Protein AF-A0A4R6BUI9-F1 (afdb_monomer_lite)

Foldseek 3Di:
DDDLVLLLVLCVPPNQVVLLVCCVVPVVLDDPVRLVVQCVVVVPPDPDSSSSSSSVLSCCCVVVTPCNVVSVVVSVVSVVVVVVVVD

Secondary structure (DSSP, 8-state):
---HHHHHHHHHHH-HHHHHHHHHHHGGGS-HHHHHHHHHHTT-----HHHHHHHHHHHHHHTT-TTHHHHHHHHHHHHHHHHHHH-

Sequence (87 aa):
MFNREERLQLIETYGREDALARYKAEAALITSEELQRYQAEMNTADKTRLTDAICFVDYCYTNHQENFDDIVDWLHTLRAIQRQIEG

Radius of gyration: 12.39 Å; chains: 1; bounding box: 33×25×32 Å

Structure (mmCIF, N/CA/C/O backbone):
data_AF-A0A4R6BUI9-F1
#
_entry.id   AF-A0A4R6BUI9-F1
#
loop_
_atom_site.group_PDB
_atom_site.id
_atom_site.type_symbol
_atom_site.label_atom_id
_atom_site.label_alt_id
_atom_site.label_comp_id
_atom_site.label_asym_id
_atom_site.label_entity_id
_atom_site.label_seq_id
_atom_site.pdbx_PDB_ins_code
_atom_site.Cartn_x
_atom_site.Cartn_y
_atom_site.Cartn_z
_atom_site.occupancy
_atom_site.B_iso_or_equiv
_atom_site.auth_seq_id
_atom_site.auth_comp_id
_atom_site.auth_asym_id
_atom_site.auth_atom_id
_atom_site.pdbx_PDB_model_num
ATOM 1 N N . MET A 1 1 ? 6.556 -14.081 -4.067 1.00 80.75 1 MET A N 1
ATOM 2 C CA . MET A 1 1 ? 5.769 -13.335 -3.067 1.00 80.75 1 MET A CA 1
ATOM 3 C C . MET A 1 1 ? 6.693 -12.305 -2.441 1.00 80.75 1 MET A C 1
ATOM 5 O O . MET A 1 1 ? 7.797 -12.689 -2.080 1.00 80.75 1 MET A O 1
ATOM 9 N N . PHE A 1 2 ? 6.299 -11.031 -2.397 1.00 91.69 2 PHE A N 1
ATOM 10 C CA . PHE A 1 2 ? 7.130 -9.952 -1.850 1.00 91.69 2 PHE A CA 1
ATOM 11 C C . PHE A 1 2 ? 7.104 -9.988 -0.323 1.00 91.69 2 PHE A C 1
ATOM 13 O O . PHE A 1 2 ? 6.019 -10.042 0.271 1.00 91.69 2 PHE A O 1
ATOM 20 N N . ASN A 1 3 ? 8.270 -9.940 0.318 1.00 95.38 3 ASN A N 1
ATOM 21 C CA . ASN A 1 3 ? 8.349 -9.7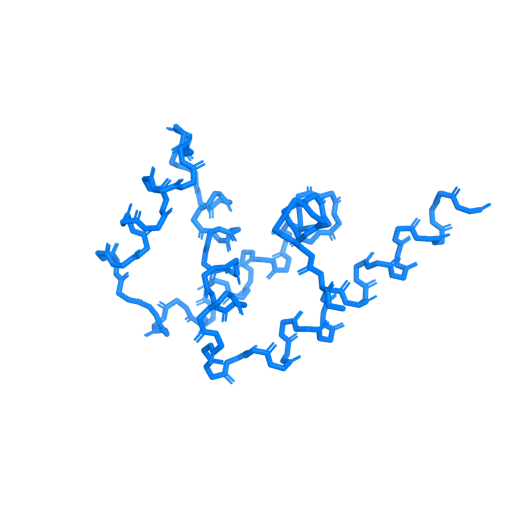29 1.762 1.00 95.38 3 ASN A CA 1
ATOM 22 C C . ASN A 1 3 ? 8.049 -8.255 2.111 1.00 95.38 3 ASN A C 1
ATOM 24 O O . ASN A 1 3 ? 7.966 -7.408 1.224 1.00 95.38 3 ASN A O 1
ATOM 28 N N . ARG A 1 4 ? 7.839 -7.938 3.396 1.00 93.62 4 ARG A N 1
ATOM 29 C CA . ARG A 1 4 ? 7.444 -6.578 3.807 1.00 93.62 4 ARG A CA 1
ATOM 30 C C . ARG A 1 4 ? 8.480 -5.526 3.420 1.00 93.62 4 ARG A C 1
ATOM 32 O O . ARG A 1 4 ? 8.106 -4.510 2.852 1.00 93.62 4 ARG A O 1
ATOM 39 N N . GLU A 1 5 ? 9.755 -5.778 3.689 1.00 94.31 5 GLU A N 1
ATOM 40 C CA . GLU A 1 5 ? 10.840 -4.849 3.358 1.00 94.31 5 GLU A CA 1
ATOM 41 C C . GLU A 1 5 ? 10.872 -4.543 1.855 1.00 94.31 5 GLU A C 1
ATOM 43 O O . GLU A 1 5 ? 10.889 -3.380 1.461 1.00 94.31 5 GLU A O 1
ATOM 48 N N . GLU A 1 6 ? 10.756 -5.574 1.015 1.00 95.75 6 GLU A N 1
ATOM 49 C CA . GLU A 1 6 ? 10.696 -5.419 -0.440 1.00 95.75 6 GLU A CA 1
ATOM 50 C C . GLU A 1 6 ? 9.501 -4.577 -0.887 1.00 95.75 6 GLU A C 1
ATOM 52 O O . GLU A 1 6 ? 9.643 -3.740 -1.777 1.00 95.75 6 GLU A O 1
ATOM 57 N N . ARG A 1 7 ? 8.321 -4.786 -0.290 1.00 96.44 7 ARG A N 1
ATOM 58 C CA . ARG A 1 7 ? 7.133 -3.989 -0.621 1.00 96.44 7 ARG A CA 1
ATOM 59 C C . ARG A 1 7 ? 7.347 -2.531 -0.267 1.00 96.44 7 ARG A C 1
ATOM 61 O O . ARG A 1 7 ? 7.158 -1.678 -1.127 1.00 96.44 7 ARG A O 1
ATOM 68 N N . LEU A 1 8 ? 7.764 -2.252 0.966 1.00 95.38 8 LEU A N 1
ATOM 69 C CA . LEU A 1 8 ? 7.965 -0.884 1.435 1.00 95.38 8 LEU A CA 1
ATOM 70 C C . LEU A 1 8 ? 9.008 -0.166 0.579 1.00 95.38 8 LEU A C 1
ATOM 72 O O . LEU A 1 8 ? 8.729 0.918 0.080 1.00 95.38 8 LEU A O 1
ATOM 76 N N . GLN A 1 9 ? 10.144 -0.809 0.300 1.00 96.00 9 GLN A N 1
ATOM 77 C CA . GLN A 1 9 ? 11.182 -0.237 -0.554 1.00 96.00 9 GLN A CA 1
ATOM 78 C C . GLN A 1 9 ? 10.668 0.065 -1.970 1.00 96.00 9 GLN A C 1
ATOM 80 O O . GLN A 1 9 ? 10.929 1.148 -2.501 1.00 96.00 9 GLN A O 1
ATOM 85 N N . LEU A 1 10 ? 9.937 -0.866 -2.595 1.00 97.56 10 LEU A N 1
ATOM 86 C CA . LEU A 1 10 ? 9.377 -0.658 -3.933 1.00 97.56 10 LEU A CA 1
ATOM 87 C C . LEU A 1 10 ? 8.383 0.504 -3.954 1.00 97.56 10 LEU A C 1
ATOM 89 O O . LEU A 1 10 ? 8.470 1.366 -4.829 1.00 97.56 10 LEU A O 1
ATOM 93 N N . ILE A 1 11 ? 7.471 0.556 -2.982 1.00 97.06 11 ILE A N 1
ATOM 94 C CA . ILE A 1 11 ? 6.465 1.617 -2.886 1.00 97.06 11 ILE A CA 1
ATOM 95 C C . ILE A 1 11 ? 7.145 2.967 -2.635 1.00 97.06 11 ILE A C 1
ATOM 97 O O . ILE A 1 11 ? 6.851 3.950 -3.315 1.00 97.06 11 ILE A O 1
ATOM 101 N N . GLU A 1 12 ? 8.088 3.022 -1.697 1.00 95.19 12 GLU A N 1
ATOM 102 C CA . GLU A 1 12 ? 8.802 4.248 -1.353 1.00 95.19 12 GLU A CA 1
ATOM 103 C C . GLU A 1 12 ? 9.681 4.762 -2.488 1.00 95.19 12 GLU A C 1
ATOM 105 O O . GLU A 1 12 ? 9.865 5.972 -2.596 1.00 95.19 12 GLU A O 1
ATOM 110 N N . THR A 1 13 ? 10.228 3.887 -3.327 1.00 96.06 13 THR A N 1
ATOM 111 C CA . THR A 1 13 ? 11.162 4.300 -4.383 1.00 96.06 13 THR A CA 1
ATOM 112 C C . THR A 1 13 ? 10.442 4.593 -5.697 1.00 96.06 13 THR A C 1
ATOM 114 O O . THR A 1 13 ? 10.772 5.567 -6.369 1.00 96.06 13 THR A O 1
ATOM 117 N N . TYR A 1 14 ? 9.431 3.793 -6.047 1.00 97.12 14 TYR A N 1
ATOM 118 C CA . TYR A 1 14 ? 8.811 3.817 -7.376 1.00 97.12 14 TYR A CA 1
ATOM 119 C C . TYR A 1 14 ? 7.292 4.026 -7.361 1.00 97.12 14 TYR A C 1
ATOM 121 O O . TYR A 1 14 ? 6.722 4.318 -8.405 1.00 97.12 14 TYR A O 1
ATOM 129 N N . GLY A 1 15 ? 6.627 3.877 -6.212 1.00 96.94 15 GLY A N 1
ATOM 130 C CA . GLY A 1 15 ? 5.164 3.793 -6.124 1.00 96.94 15 GLY A CA 1
ATOM 131 C C . GLY A 1 15 ? 4.483 4.879 -5.288 1.00 96.94 15 GLY A C 1
ATOM 132 O O . GLY A 1 15 ? 3.319 4.715 -4.938 1.00 96.94 15 GLY 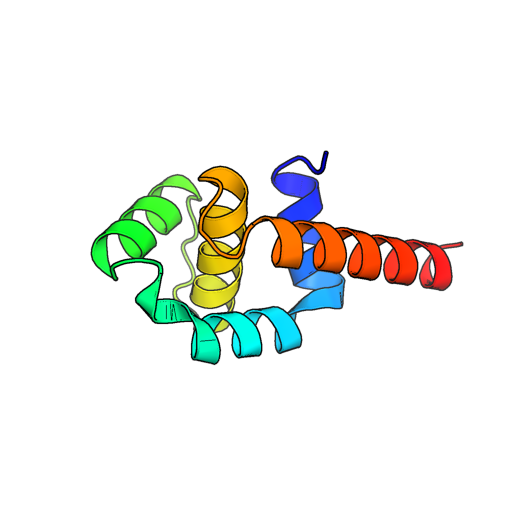A O 1
ATOM 133 N N . ARG A 1 16 ? 5.169 5.973 -4.923 1.00 96.75 16 ARG A N 1
ATOM 134 C CA . ARG A 1 16 ? 4.633 6.979 -3.978 1.00 96.75 16 ARG A CA 1
ATOM 135 C C . ARG A 1 16 ? 3.320 7.614 -4.437 1.00 96.75 16 ARG A C 1
ATOM 137 O O . ARG A 1 16 ? 2.388 7.735 -3.643 1.00 96.75 16 ARG A O 1
ATOM 144 N N . GLU A 1 17 ? 3.255 8.047 -5.693 1.00 96.88 17 GLU A N 1
ATOM 145 C CA . GLU A 1 17 ? 2.067 8.717 -6.241 1.00 96.88 17 GLU A CA 1
ATOM 146 C C . GLU A 1 17 ? 0.895 7.743 -6.386 1.00 96.88 17 GLU A C 1
ATOM 148 O O . GLU A 1 17 ? -0.222 8.053 -5.968 1.00 96.88 17 GLU A O 1
ATOM 153 N N . ASP A 1 18 ? 1.167 6.535 -6.879 1.00 97.12 18 ASP A N 1
ATOM 154 C CA . ASP A 1 18 ? 0.174 5.467 -6.993 1.00 97.12 18 ASP A CA 1
ATOM 155 C C . ASP A 1 18 ? -0.365 5.035 -5.626 1.00 97.12 18 ASP A C 1
ATOM 157 O O . ASP A 1 18 ? -1.569 4.842 -5.473 1.00 97.12 18 ASP A O 1
ATOM 161 N N . ALA A 1 19 ? 0.492 4.929 -4.604 1.00 97.44 19 ALA A N 1
ATOM 162 C CA . ALA A 1 19 ? 0.066 4.606 -3.245 1.00 97.44 19 ALA A CA 1
ATOM 163 C C . ALA A 1 19 ? -0.913 5.659 -2.707 1.00 97.44 19 ALA A C 1
ATOM 165 O O . ALA A 1 19 ? -1.955 5.313 -2.152 1.00 97.44 19 ALA A O 1
ATOM 166 N N . LEU A 1 20 ? -0.622 6.949 -2.916 1.00 97.81 20 LEU A N 1
ATOM 167 C CA . LEU A 1 20 ? -1.525 8.041 -2.542 1.00 97.81 20 LEU A CA 1
ATOM 168 C C . LEU A 1 20 ? -2.857 7.969 -3.302 1.00 97.81 20 LEU A C 1
ATOM 170 O O . LEU A 1 20 ? -3.913 8.207 -2.710 1.00 97.81 20 LEU A O 1
ATOM 174 N N . ALA A 1 21 ? -2.819 7.650 -4.598 1.00 97.50 21 ALA A N 1
ATOM 175 C CA . ALA A 1 21 ? -4.016 7.500 -5.419 1.00 97.50 21 ALA A CA 1
ATOM 176 C C . ALA A 1 21 ? -4.888 6.327 -4.944 1.00 97.50 21 ALA A C 1
ATOM 178 O O . ALA A 1 21 ? -6.091 6.510 -4.750 1.00 97.50 21 ALA A O 1
ATOM 179 N N . ARG A 1 22 ? -4.274 5.167 -4.679 1.00 96.44 22 ARG A N 1
ATOM 180 C CA . ARG A 1 22 ? -4.935 3.980 -4.116 1.00 96.44 22 ARG A CA 1
ATOM 181 C C . ARG A 1 22 ? -5.560 4.287 -2.767 1.00 96.44 22 ARG A C 1
ATOM 183 O O . ARG A 1 22 ? -6.752 4.075 -2.592 1.00 96.44 22 ARG A O 1
ATOM 190 N N . TYR A 1 23 ? -4.810 4.901 -1.853 1.00 96.38 23 TYR A N 1
ATOM 191 C CA . TYR A 1 23 ? -5.348 5.283 -0.550 1.00 96.38 23 TYR A CA 1
ATOM 192 C C . TYR A 1 23 ? -6.547 6.228 -0.681 1.00 96.38 23 TYR A C 1
ATOM 194 O O . TYR A 1 23 ? -7.574 6.025 -0.046 1.00 96.38 23 TYR A O 1
ATOM 202 N N . LYS A 1 24 ? -6.482 7.229 -1.565 1.00 96.00 24 LYS A N 1
ATOM 203 C CA . LYS A 1 24 ? -7.616 8.134 -1.796 1.00 96.00 24 LYS A CA 1
ATOM 204 C C . LYS A 1 24 ? -8.853 7.415 -2.355 1.00 96.00 24 LYS A C 1
ATOM 206 O O . LYS A 1 24 ? -9.967 7.823 -2.035 1.00 96.00 24 LYS A O 1
ATOM 211 N N . ALA A 1 25 ? -8.665 6.414 -3.211 1.00 96.19 25 ALA A N 1
ATOM 212 C CA . ALA A 1 25 ? -9.755 5.681 -3.849 1.00 96.19 25 ALA A CA 1
ATOM 213 C C . ALA A 1 25 ? -10.357 4.596 -2.940 1.00 96.19 25 ALA A C 1
ATOM 215 O O . ALA A 1 25 ? -11.564 4.372 -2.972 1.00 96.19 25 ALA A O 1
ATOM 216 N N . GLU A 1 26 ? -9.527 3.957 -2.117 1.00 96.31 26 GLU A N 1
ATOM 217 C CA . GLU A 1 26 ? -9.836 2.681 -1.467 1.00 96.31 26 GLU A CA 1
ATOM 218 C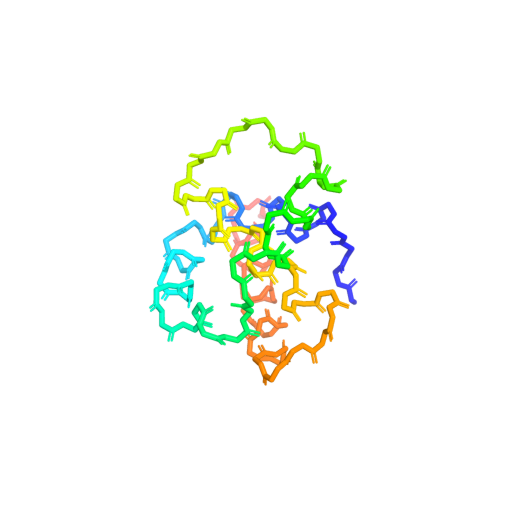 C . GLU A 1 26 ? -9.695 2.729 0.062 1.00 96.31 26 GLU A C 1
ATOM 220 O O . GLU A 1 26 ? -9.837 1.701 0.717 1.00 96.31 26 GLU A O 1
ATOM 225 N N . ALA A 1 27 ? -9.470 3.905 0.667 1.00 92.75 27 ALA A N 1
ATOM 226 C CA . ALA A 1 27 ? -9.333 4.050 2.125 1.00 92.75 27 ALA A CA 1
ATOM 227 C C . ALA A 1 27 ? -10.492 3.432 2.924 1.00 92.75 27 ALA A C 1
ATOM 229 O O . ALA A 1 27 ? -10.300 3.085 4.080 1.00 92.75 27 ALA A O 1
ATOM 230 N N . ALA A 1 28 ? -11.679 3.280 2.328 1.00 94.38 28 ALA A N 1
ATOM 231 C CA . ALA A 1 28 ? -12.832 2.654 2.970 1.00 94.38 28 ALA A CA 1
ATOM 232 C C . ALA A 1 28 ? -12.665 1.144 3.244 1.00 94.38 28 ALA A C 1
ATOM 234 O O . ALA A 1 28 ? -13.447 0.599 4.019 1.00 94.38 28 ALA A O 1
ATOM 235 N N . LEU A 1 29 ? -11.667 0.478 2.644 1.00 94.06 29 LEU A N 1
ATOM 236 C CA . LEU A 1 29 ? -11.356 -0.939 2.888 1.00 94.06 29 LEU A CA 1
ATOM 237 C C . LEU A 1 29 ? -10.754 -1.196 4.277 1.00 94.06 29 LEU A C 1
ATOM 239 O O . LEU A 1 29 ? -10.646 -2.343 4.698 1.00 94.06 29 LEU A O 1
ATOM 243 N N . ILE A 1 30 ? -10.341 -0.145 4.985 1.00 94.25 30 ILE A N 1
ATOM 244 C CA . ILE A 1 30 ? -9.803 -0.239 6.338 1.00 94.25 30 ILE A CA 1
ATOM 245 C C . ILE A 1 30 ? -10.406 0.861 7.209 1.00 94.25 30 ILE A C 1
ATOM 247 O O . ILE A 1 30 ? -10.633 1.988 6.766 1.00 94.25 30 ILE A O 1
ATOM 251 N N . THR A 1 31 ? -10.647 0.572 8.482 1.00 94.12 31 THR A N 1
ATOM 252 C CA . THR A 1 31 ? -11.004 1.625 9.433 1.00 94.12 31 THR A CA 1
ATOM 253 C C . THR A 1 31 ? -9.780 2.453 9.829 1.00 94.12 31 THR A C 1
ATOM 255 O O . THR A 1 31 ? -8.641 1.978 9.855 1.00 94.12 31 THR A O 1
ATOM 258 N N . SER A 1 32 ? -10.005 3.703 10.236 1.00 90.69 32 SER A N 1
ATOM 259 C CA . SER A 1 32 ? -8.933 4.555 10.767 1.00 90.69 32 SER A CA 1
ATOM 260 C C . SER A 1 32 ? -8.236 3.941 11.990 1.00 90.69 32 SER A C 1
ATOM 262 O O . SER A 1 32 ? -7.050 4.180 12.200 1.00 90.69 32 SER A O 1
ATOM 264 N N . GLU A 1 33 ? -8.951 3.153 12.801 1.00 93.00 33 GLU A N 1
ATOM 265 C CA . GLU A 1 33 ? -8.401 2.480 13.986 1.00 93.00 33 GLU A CA 1
ATOM 266 C C . GLU A 1 33 ? -7.467 1.324 13.614 1.00 93.00 33 GLU A C 1
ATOM 268 O O . GLU A 1 33 ? -6.391 1.184 14.199 1.00 93.00 33 GLU A O 1
ATOM 273 N N . GLU A 1 34 ? -7.847 0.513 12.625 1.00 94.06 34 GLU A N 1
ATOM 274 C CA . GLU A 1 34 ? -6.998 -0.557 12.092 1.00 94.06 34 GLU A CA 1
ATOM 275 C C . GLU A 1 34 ? -5.735 0.013 11.451 1.00 94.06 34 GLU A C 1
ATOM 277 O O . GLU A 1 34 ? -4.640 -0.481 11.724 1.00 94.06 34 GLU A O 1
ATOM 282 N N . LEU A 1 35 ? -5.861 1.103 10.686 1.00 92.38 35 LEU A N 1
ATOM 283 C CA . LEU A 1 35 ? -4.710 1.780 10.094 1.00 92.38 35 LEU A CA 1
ATOM 284 C C . LEU A 1 35 ? -3.756 2.309 11.173 1.00 92.38 35 LEU A C 1
ATOM 286 O O . LEU A 1 35 ? -2.551 2.082 11.096 1.00 92.38 35 LEU A O 1
ATOM 290 N N . GLN A 1 36 ? -4.283 2.972 12.208 1.00 90.94 36 GLN A N 1
ATOM 291 C CA . GLN A 1 36 ? -3.476 3.482 13.321 1.00 90.94 36 GLN A CA 1
ATOM 292 C C . GLN A 1 36 ? -2.776 2.366 14.100 1.00 90.94 36 GLN A C 1
ATOM 294 O O . GLN A 1 36 ? -1.616 2.523 14.487 1.00 90.94 36 GLN A O 1
ATOM 299 N N . ARG A 1 37 ? -3.458 1.238 14.327 1.00 92.19 37 ARG A N 1
ATOM 300 C CA . ARG A 1 37 ? -2.857 0.069 14.978 1.00 92.19 37 ARG A CA 1
ATOM 301 C C . ARG A 1 37 ? -1.723 -0.499 14.132 1.00 92.19 37 ARG A C 1
ATOM 303 O O . ARG A 1 37 ? -0.637 -0.724 14.654 1.00 92.19 37 ARG A O 1
ATOM 310 N N . TYR A 1 38 ? -1.954 -0.659 12.833 1.00 93.06 38 TYR A N 1
ATOM 311 C CA . TYR A 1 38 ? -0.953 -1.188 11.916 1.00 93.06 38 TYR A CA 1
ATOM 312 C C . TYR A 1 38 ? 0.270 -0.266 11.794 1.00 93.06 38 TYR A C 1
ATOM 314 O O . TYR A 1 38 ? 1.406 -0.730 11.833 1.00 93.06 38 TYR A O 1
ATOM 322 N N . GLN A 1 39 ? 0.063 1.053 11.760 1.00 90.94 39 GLN A N 1
ATOM 323 C CA . GLN A 1 39 ? 1.154 2.035 11.816 1.00 90.94 39 GLN A CA 1
ATOM 324 C C . GLN A 1 39 ? 1.994 1.913 13.093 1.00 90.94 39 GLN A C 1
ATOM 326 O O . GLN A 1 39 ? 3.221 2.009 13.044 1.00 90.94 39 GLN A O 1
ATOM 331 N N . ALA A 1 40 ? 1.347 1.684 14.241 1.00 89.62 40 ALA A N 1
ATOM 332 C CA . ALA A 1 40 ? 2.053 1.475 15.501 1.00 89.62 40 ALA A CA 1
ATOM 333 C C . ALA A 1 40 ? 2.900 0.189 15.476 1.00 89.62 40 ALA A C 1
ATOM 335 O O . ALA A 1 40 ? 4.024 0.195 15.975 1.00 89.62 40 ALA A O 1
ATOM 336 N N . GLU A 1 41 ? 2.410 -0.885 14.847 1.00 89.19 41 GLU A N 1
ATOM 337 C CA . GLU A 1 41 ? 3.174 -2.126 14.632 1.00 89.19 41 GLU A CA 1
ATOM 338 C C . GLU A 1 41 ? 4.370 -1.925 13.692 1.00 89.19 41 GLU A C 1
ATOM 340 O O . GLU A 1 41 ? 5.427 -2.525 13.888 1.00 89.19 41 GLU A O 1
ATOM 345 N N . MET A 1 42 ? 4.230 -1.051 12.693 1.00 85.50 42 MET A N 1
ATOM 346 C CA . MET A 1 42 ? 5.308 -0.669 11.776 1.00 85.50 42 MET A CA 1
ATOM 347 C C . MET A 1 42 ? 6.326 0.301 12.399 1.00 85.50 42 MET A C 1
ATOM 349 O O . MET A 1 42 ? 7.300 0.662 11.738 1.00 85.50 42 MET A O 1
ATOM 353 N N . ASN A 1 43 ? 6.125 0.721 13.656 1.00 83.06 43 ASN A N 1
ATOM 354 C CA . ASN A 1 43 ? 6.957 1.688 14.379 1.00 83.06 43 ASN A CA 1
ATOM 355 C C . ASN A 1 43 ? 7.221 2.979 13.579 1.00 83.06 43 ASN A C 1
ATOM 357 O O . ASN A 1 43 ? 8.308 3.560 13.623 1.00 83.06 43 ASN A O 1
ATOM 361 N N . THR A 1 44 ? 6.232 3.417 12.799 1.00 74.12 44 THR A N 1
ATOM 362 C CA . THR A 1 44 ? 6.377 4.584 11.929 1.00 74.12 44 THR A CA 1
ATOM 363 C C . THR A 1 44 ? 6.058 5.847 12.725 1.00 74.12 44 THR A C 1
ATOM 365 O O . THR A 1 44 ? 4.910 6.106 13.078 1.00 74.12 44 THR A O 1
ATOM 368 N N . ALA A 1 45 ? 7.089 6.633 13.054 1.00 63.88 45 ALA A N 1
ATOM 369 C CA . ALA A 1 45 ? 6.936 7.859 13.846 1.00 63.88 45 ALA A CA 1
ATOM 370 C C . ALA A 1 45 ? 6.304 9.016 13.046 1.00 63.88 45 ALA A C 1
ATOM 372 O O . ALA A 1 45 ? 5.644 9.886 13.620 1.00 63.88 45 ALA A O 1
ATOM 373 N N . ASP A 1 46 ? 6.481 9.011 11.723 1.00 76.81 46 ASP A N 1
ATOM 374 C CA . ASP A 1 46 ? 6.044 10.085 10.836 1.00 76.81 46 ASP A CA 1
ATOM 375 C C . ASP A 1 46 ? 4.611 9.878 10.348 1.00 76.81 46 ASP A C 1
ATOM 377 O O . ASP A 1 46 ? 4.341 9.053 9.478 1.00 76.81 46 ASP A O 1
ATOM 381 N N . LYS A 1 47 ? 3.685 10.696 10.851 1.00 76.00 47 LYS A N 1
ATOM 382 C CA . LYS A 1 47 ? 2.272 10.692 10.441 1.00 76.00 47 LYS A CA 1
ATOM 383 C C . LYS A 1 47 ? 2.040 11.597 9.237 1.00 76.00 47 LYS A C 1
ATOM 385 O O . LYS A 1 47 ? 1.439 12.667 9.346 1.00 76.00 47 LYS A O 1
ATOM 390 N N . THR A 1 48 ? 2.572 11.196 8.088 1.00 87.44 48 THR A N 1
ATOM 391 C CA . THR A 1 48 ? 2.325 11.894 6.821 1.00 87.44 48 THR A CA 1
ATOM 392 C C . THR A 1 48 ? 1.243 11.187 6.015 1.00 87.44 48 THR A C 1
ATOM 394 O O . THR A 1 48 ? 1.044 9.983 6.151 1.00 87.44 48 THR A O 1
ATOM 397 N N . ARG A 1 49 ? 0.596 11.912 5.092 1.00 89.75 49 ARG A N 1
ATOM 398 C CA . ARG A 1 49 ? -0.344 11.299 4.133 1.00 89.75 49 ARG A CA 1
ATOM 399 C C . ARG A 1 49 ? 0.301 10.189 3.301 1.00 89.75 49 ARG A C 1
ATOM 401 O O . ARG A 1 49 ? -0.384 9.254 2.907 1.00 89.75 49 ARG A O 1
ATOM 408 N N . LEU A 1 50 ? 1.599 10.308 3.012 1.00 92.44 50 LEU A N 1
ATOM 409 C CA . LEU A 1 50 ? 2.343 9.271 2.303 1.00 92.44 50 LEU A CA 1
ATOM 410 C C . LEU A 1 50 ? 2.549 8.046 3.197 1.00 92.44 50 LEU A C 1
ATOM 412 O O . LEU A 1 50 ? 2.344 6.932 2.735 1.00 92.44 50 LEU A O 1
ATOM 416 N N . THR A 1 51 ? 2.877 8.246 4.474 1.00 92.25 51 THR A N 1
ATOM 417 C CA . THR A 1 51 ? 2.975 7.150 5.444 1.00 92.25 51 THR A CA 1
ATOM 418 C C . THR A 1 51 ? 1.652 6.402 5.570 1.00 92.25 51 THR A C 1
ATOM 420 O O . THR A 1 51 ? 1.645 5.176 5.506 1.00 92.25 51 THR A O 1
ATOM 423 N N . ASP A 1 52 ? 0.533 7.126 5.684 1.00 93.69 52 ASP A N 1
ATOM 424 C CA . ASP A 1 52 ? -0.807 6.533 5.729 1.00 93.69 52 ASP A CA 1
ATOM 425 C C . ASP A 1 52 ? -1.071 5.673 4.491 1.00 93.69 52 ASP A C 1
ATOM 427 O O . ASP A 1 52 ? -1.511 4.533 4.613 1.00 93.69 52 ASP A O 1
ATOM 431 N N . ALA A 1 53 ? -0.741 6.195 3.308 1.00 96.38 53 ALA A N 1
ATOM 432 C CA . ALA A 1 53 ? -0.929 5.494 2.048 1.00 96.38 53 ALA A CA 1
ATOM 433 C C . ALA A 1 53 ? -0.052 4.239 1.919 1.00 96.38 53 ALA A C 1
ATOM 435 O O . ALA A 1 53 ? -0.535 3.190 1.501 1.00 96.38 53 ALA A O 1
ATOM 436 N N . ILE A 1 54 ? 1.221 4.316 2.309 1.00 95.75 54 ILE A N 1
ATOM 437 C CA . ILE A 1 54 ? 2.132 3.163 2.299 1.00 95.75 54 ILE A CA 1
ATOM 438 C C . ILE A 1 54 ? 1.643 2.094 3.281 1.00 95.75 54 ILE A C 1
ATOM 440 O O . ILE A 1 54 ? 1.582 0.916 2.930 1.00 95.75 54 ILE A O 1
ATOM 444 N N . CYS A 1 55 ? 1.248 2.499 4.490 1.00 95.19 55 CYS A N 1
ATOM 445 C CA . CYS A 1 55 ? 0.726 1.586 5.505 1.00 95.19 55 CYS A CA 1
ATOM 446 C C . CYS A 1 55 ? -0.590 0.944 5.066 1.00 95.19 55 CYS A C 1
ATOM 448 O O . CYS A 1 55 ? -0.774 -0.250 5.276 1.00 95.19 55 CYS A O 1
ATOM 450 N N . PHE A 1 56 ? -1.478 1.709 4.424 1.00 96.62 56 PHE A N 1
ATOM 451 C CA . PHE A 1 56 ? -2.716 1.202 3.838 1.00 96.62 56 PHE A CA 1
ATOM 452 C C . PHE A 1 56 ? 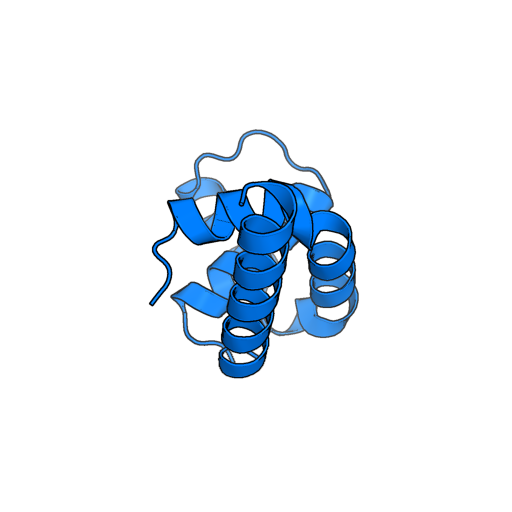-2.433 0.081 2.834 1.00 96.62 56 PHE A C 1
ATOM 454 O O . PHE A 1 56 ? -2.960 -1.020 2.970 1.00 96.62 56 PHE A O 1
ATOM 461 N N . VAL A 1 57 ? -1.549 0.330 1.866 1.00 97.19 57 VAL A N 1
ATOM 462 C CA . VAL A 1 57 ? -1.185 -0.665 0.851 1.00 97.19 57 VAL A CA 1
ATOM 463 C C . VAL A 1 57 ? -0.553 -1.904 1.491 1.00 97.19 57 VAL A C 1
ATOM 465 O O . VAL A 1 57 ? -0.920 -3.029 1.147 1.00 97.19 57 VAL A O 1
ATOM 468 N N . ASP A 1 58 ? 0.384 -1.726 2.428 1.00 96.81 58 ASP A N 1
ATOM 469 C CA . ASP A 1 58 ? 1.038 -2.858 3.092 1.00 96.81 58 ASP A CA 1
ATOM 470 C C . ASP A 1 58 ? 0.058 -3.672 3.948 1.00 96.81 58 ASP A C 1
ATOM 472 O O . ASP A 1 58 ? 0.152 -4.903 3.985 1.00 96.81 58 ASP A O 1
ATOM 476 N N . TYR A 1 59 ? -0.906 -3.008 4.592 1.00 96.69 59 TYR A N 1
ATOM 477 C CA . TYR A 1 59 ? -1.991 -3.653 5.323 1.00 96.69 59 TYR A CA 1
ATOM 478 C C . TYR A 1 59 ? -2.880 -4.468 4.383 1.00 96.69 59 TYR A C 1
ATOM 480 O O . TYR A 1 59 ? -3.128 -5.643 4.660 1.00 96.69 59 TYR A O 1
ATOM 488 N N . CYS A 1 60 ? -3.328 -3.874 3.274 1.00 97.06 60 CYS A N 1
ATOM 489 C CA . CYS A 1 60 ? -4.172 -4.541 2.287 1.00 97.06 60 CYS A CA 1
ATOM 490 C C . CYS A 1 60 ? -3.489 -5.781 1.706 1.00 97.06 60 CYS A C 1
ATOM 492 O O . CYS A 1 60 ? -4.104 -6.844 1.627 1.00 97.06 60 CYS A O 1
ATOM 494 N N . TYR A 1 61 ? -2.193 -5.678 1.396 1.00 97.06 61 TYR A N 1
ATOM 495 C CA . TYR A 1 61 ? -1.394 -6.820 0.965 1.00 97.06 61 TYR A CA 1
ATOM 496 C C . TYR A 1 61 ? -1.282 -7.888 2.061 1.00 97.06 61 TYR A C 1
ATOM 498 O O . TYR A 1 61 ? -1.499 -9.070 1.819 1.00 97.06 61 TYR A O 1
ATOM 506 N N . THR A 1 62 ? -0.924 -7.490 3.284 1.00 95.94 62 THR A N 1
ATOM 507 C CA . THR A 1 62 ? -0.642 -8.436 4.377 1.00 95.94 62 THR A CA 1
ATOM 508 C C . THR A 1 62 ? -1.894 -9.196 4.810 1.00 95.94 62 THR A C 1
ATOM 510 O O . THR A 1 62 ? -1.827 -10.394 5.086 1.00 95.94 62 THR A O 1
ATOM 513 N N . ASN A 1 63 ? -3.039 -8.519 4.829 1.00 95.94 63 ASN A N 1
ATOM 514 C CA . ASN A 1 63 ? -4.311 -9.079 5.275 1.00 95.94 63 ASN A CA 1
ATOM 515 C C . ASN A 1 63 ? -5.170 -9.630 4.130 1.00 95.94 63 ASN A C 1
ATOM 517 O O . ASN A 1 63 ? -6.283 -10.068 4.392 1.00 95.94 63 ASN A O 1
ATOM 521 N N . HIS A 1 64 ? -4.656 -9.645 2.893 1.00 95.81 64 HIS A N 1
ATOM 522 C CA . HIS A 1 64 ? -5.373 -10.124 1.705 1.00 95.81 64 HIS A CA 1
ATOM 523 C C . HIS A 1 64 ? -6.764 -9.481 1.561 1.00 95.81 64 HIS A C 1
ATOM 525 O O . HIS A 1 64 ? -7.771 -10.173 1.417 1.00 95.81 64 HIS A O 1
ATOM 531 N N . GLN A 1 65 ? -6.809 -8.148 1.650 1.00 96.50 65 GLN A N 1
ATOM 532 C CA . GLN A 1 65 ? -8.039 -7.376 1.450 1.00 96.50 65 GLN A CA 1
ATOM 533 C C . GLN A 1 65 ? -8.562 -7.524 0.013 1.00 96.50 65 GLN A C 1
ATOM 535 O O . GLN A 1 65 ? -7.886 -8.074 -0.853 1.00 96.50 65 GLN A O 1
ATOM 540 N N . GLU A 1 66 ? -9.760 -7.010 -0.263 1.00 95.88 66 GLU A N 1
ATOM 541 C CA . GLU A 1 66 ? -10.434 -7.177 -1.564 1.00 95.88 66 GLU A CA 1
ATOM 542 C C . GLU A 1 66 ? -9.593 -6.716 -2.773 1.00 95.88 66 GLU A C 1
ATOM 544 O O . GLU A 1 66 ? -9.722 -7.275 -3.856 1.00 95.88 66 GLU A O 1
ATOM 549 N N . ASN A 1 67 ? -8.690 -5.747 -2.585 1.00 97.06 67 ASN A N 1
ATOM 550 C CA . ASN A 1 67 ? -7.771 -5.228 -3.605 1.00 97.06 67 ASN A CA 1
ATOM 551 C C . ASN A 1 67 ? -6.401 -5.945 -3.643 1.00 97.06 67 ASN A C 1
ATOM 553 O O . ASN A 1 67 ? -5.441 -5.417 -4.206 1.00 97.06 67 ASN A O 1
ATOM 557 N N . PHE A 1 68 ? -6.272 -7.125 -3.024 1.00 97.00 68 PHE A N 1
ATOM 558 C CA . PHE A 1 68 ? -5.000 -7.845 -2.901 1.00 97.00 68 PHE A CA 1
ATOM 559 C C . PHE A 1 68 ? -4.344 -8.144 -4.253 1.00 97.00 68 PHE A C 1
ATOM 561 O O . PHE A 1 68 ? -3.178 -7.795 -4.444 1.00 97.00 68 PHE A O 1
ATOM 568 N N . ASP A 1 69 ? -5.081 -8.749 -5.189 1.00 97.25 69 ASP A N 1
ATOM 569 C CA . ASP A 1 69 ? -4.540 -9.139 -6.498 1.00 97.25 69 ASP A CA 1
ATOM 570 C C . ASP A 1 69 ? -4.050 -7.908 -7.285 1.00 97.25 69 ASP A C 1
ATOM 572 O O . ASP A 1 69 ? -2.936 -7.902 -7.813 1.00 97.25 69 ASP A O 1
ATOM 576 N N . ASP A 1 70 ? -4.802 -6.805 -7.234 1.00 97.06 70 ASP A N 1
ATOM 577 C CA . ASP A 1 70 ? -4.422 -5.535 -7.863 1.00 97.06 70 ASP A CA 1
ATOM 578 C C . ASP A 1 70 ? -3.155 -4.918 -7.247 1.00 97.06 70 ASP A C 1
ATOM 580 O O . ASP A 1 70 ? -2.389 -4.230 -7.934 1.00 97.06 70 ASP A O 1
ATOM 584 N N . ILE A 1 71 ? -2.922 -5.114 -5.944 1.00 97.69 71 ILE A N 1
ATOM 585 C CA . ILE A 1 71 ? -1.683 -4.687 -5.279 1.00 97.69 71 ILE A CA 1
ATOM 586 C C . ILE A 1 71 ? -0.522 -5.599 -5.686 1.00 97.69 71 ILE A C 1
ATOM 588 O O . ILE A 1 71 ? 0.579 -5.099 -5.920 1.00 97.69 71 ILE A O 1
ATOM 592 N N . VAL A 1 72 ? -0.739 -6.914 -5.792 1.00 97.75 72 VAL A N 1
ATOM 593 C CA . VAL A 1 72 ? 0.285 -7.875 -6.235 1.00 97.75 72 VAL A CA 1
ATOM 594 C C . VAL A 1 72 ? 0.782 -7.526 -7.638 1.00 97.75 72 VAL A C 1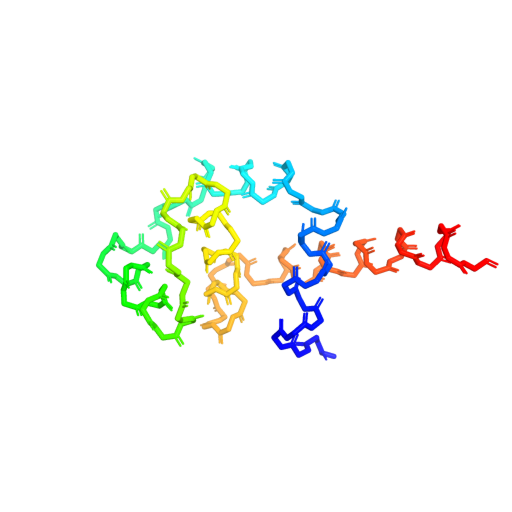
ATOM 596 O O . VAL A 1 72 ? 1.994 -7.397 -7.842 1.00 97.75 72 VAL A O 1
ATOM 599 N N . ASP A 1 73 ? -0.131 -7.309 -8.582 1.00 97.94 73 ASP A N 1
ATOM 600 C CA . ASP A 1 73 ? 0.203 -6.958 -9.966 1.00 97.94 73 ASP A CA 1
ATOM 601 C C . ASP A 1 73 ? 0.952 -5.624 -10.055 1.00 97.94 73 ASP A C 1
ATOM 603 O O . ASP A 1 73 ? 1.940 -5.470 -10.789 1.00 97.94 73 ASP A O 1
ATOM 607 N N . TRP A 1 74 ? 0.544 -4.654 -9.242 1.00 97.94 74 TRP A N 1
ATOM 608 C CA . TRP A 1 74 ? 1.230 -3.374 -9.165 1.00 97.94 74 TRP A CA 1
ATOM 609 C C . TRP A 1 74 ? 2.627 -3.488 -8.547 1.00 97.94 74 TRP A C 1
ATOM 611 O O . TRP A 1 74 ? 3.572 -2.939 -9.109 1.00 97.94 74 TRP A O 1
ATOM 621 N N . LEU A 1 75 ? 2.827 -4.273 -7.484 1.00 98.12 75 LEU A N 1
ATOM 622 C CA . LEU A 1 75 ? 4.164 -4.540 -6.934 1.00 98.12 75 LEU A CA 1
ATOM 623 C C . LEU A 1 75 ? 5.082 -5.222 -7.961 1.00 98.12 75 LEU A C 1
ATOM 625 O O . LEU A 1 75 ? 6.272 -4.904 -8.042 1.00 98.12 75 LEU A O 1
ATOM 629 N N . HIS A 1 76 ? 4.542 -6.122 -8.787 1.00 98.06 76 HIS A N 1
ATOM 630 C CA . HIS A 1 76 ? 5.275 -6.694 -9.918 1.00 98.06 76 HIS A CA 1
ATOM 631 C C . HIS A 1 76 ? 5.663 -5.642 -10.960 1.00 98.06 76 HIS A C 1
ATOM 633 O O . HIS A 1 76 ? 6.793 -5.670 -11.454 1.00 98.06 76 HIS A O 1
ATOM 639 N N . THR A 1 77 ? 4.780 -4.684 -11.234 1.00 97.69 77 THR A N 1
ATOM 640 C CA . THR A 1 77 ? 5.072 -3.539 -12.107 1.00 97.69 77 THR A CA 1
ATOM 641 C C . THR A 1 77 ? 6.192 -2.667 -11.533 1.00 97.69 77 THR A C 1
ATOM 643 O O . THR A 1 77 ? 7.162 -2.382 -12.237 1.00 97.69 77 THR A O 1
ATOM 646 N N . LEU A 1 78 ? 6.140 -2.326 -10.239 1.00 97.69 78 LEU A N 1
ATOM 647 C CA . LEU A 1 78 ? 7.209 -1.572 -9.570 1.00 97.69 78 LEU A CA 1
ATOM 648 C C . LEU A 1 78 ? 8.551 -2.311 -9.634 1.00 97.69 78 LEU A C 1
ATOM 650 O O . LEU A 1 78 ? 9.589 -1.711 -9.910 1.00 97.69 78 LEU A O 1
ATOM 654 N N . ARG A 1 79 ? 8.542 -3.636 -9.442 1.00 97.44 79 ARG A N 1
ATOM 655 C CA . ARG A 1 79 ? 9.754 -4.456 -9.561 1.00 97.44 79 ARG A CA 1
ATOM 656 C C . ARG A 1 79 ? 10.310 -4.469 -10.985 1.00 97.44 79 ARG A C 1
ATOM 658 O O . ARG A 1 79 ? 11.527 -4.512 -11.158 1.00 97.44 79 ARG A O 1
ATOM 665 N N . ALA A 1 80 ? 9.452 -4.465 -12.001 1.00 97.12 80 ALA A N 1
ATOM 666 C CA . ALA A 1 80 ? 9.888 -4.380 -13.390 1.00 97.12 80 ALA A CA 1
ATOM 667 C C . ALA A 1 80 ? 10.563 -3.029 -13.681 1.00 97.12 80 ALA A C 1
ATOM 669 O O . ALA A 1 80 ? 11.629 -3.016 -14.292 1.00 97.12 80 ALA A O 1
ATOM 670 N N . ILE A 1 81 ? 10.000 -1.926 -13.172 1.00 96.31 81 ILE A N 1
ATOM 671 C CA . ILE A 1 81 ? 10.594 -0.583 -13.265 1.00 96.31 81 ILE A CA 1
ATOM 672 C C . ILE A 1 81 ? 11.972 -0.552 -12.595 1.00 96.31 81 ILE A C 1
ATOM 674 O O . ILE A 1 81 ? 12.939 -0.124 -13.222 1.00 96.31 81 ILE A O 1
ATOM 678 N N . GLN A 1 82 ? 12.090 -1.074 -11.367 1.00 96.38 82 GLN A N 1
ATOM 679 C CA . GLN A 1 82 ? 13.376 -1.173 -10.666 1.00 96.38 82 GLN A CA 1
ATOM 680 C C . GLN A 1 82 ? 14.441 -1.849 -11.539 1.00 96.38 82 GLN A C 1
ATOM 682 O O . GLN A 1 82 ? 15.526 -1.309 -11.731 1.00 96.38 82 GLN A O 1
ATOM 687 N N . ARG A 1 83 ? 14.112 -3.010 -12.118 1.00 95.94 83 ARG A N 1
ATOM 688 C CA . ARG A 1 83 ? 15.037 -3.777 -12.966 1.00 95.94 83 ARG A CA 1
ATOM 689 C C . ARG A 1 83 ? 15.448 -3.049 -14.244 1.00 95.94 83 ARG A C 1
ATOM 691 O O . ARG A 1 83 ? 16.526 -3.326 -14.744 1.00 95.94 83 ARG A O 1
ATOM 698 N N . GLN A 1 84 ? 14.601 -2.176 -14.787 1.00 95.56 84 GLN A N 1
ATOM 699 C CA . GLN A 1 84 ? 14.932 -1.379 -15.974 1.00 95.56 84 GLN A CA 1
ATOM 700 C C . GLN A 1 84 ? 15.851 -0.196 -15.659 1.00 95.56 84 GLN A C 1
ATOM 702 O O . GLN A 1 84 ? 16.577 0.252 -16.537 1.00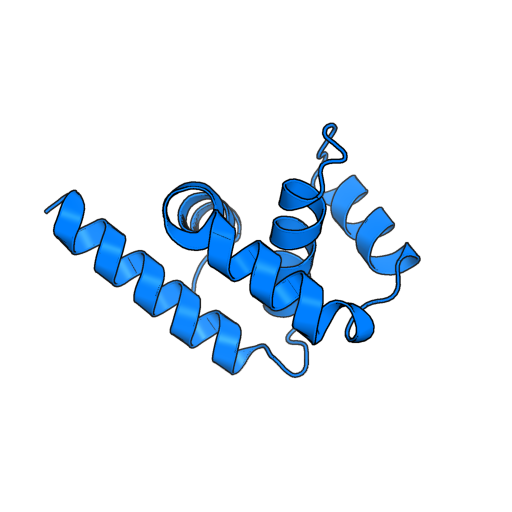 95.56 84 GLN A O 1
ATOM 707 N N . ILE A 1 85 ? 15.782 0.338 -14.438 1.00 93.75 85 ILE A N 1
ATOM 708 C CA . ILE A 1 85 ? 16.596 1.484 -14.011 1.00 93.75 85 ILE A CA 1
ATOM 709 C C . ILE A 1 85 ? 17.960 1.020 -13.487 1.00 93.75 85 ILE A C 1
ATOM 711 O O . ILE A 1 85 ? 18.966 1.683 -13.725 1.00 93.75 85 ILE A O 1
ATOM 715 N N . GLU A 1 86 ? 17.989 -0.093 -12.752 1.00 91.19 86 GLU A N 1
ATOM 716 C CA . GLU A 1 86 ? 19.193 -0.614 -12.089 1.00 91.19 86 GLU A CA 1
ATOM 717 C C . GLU A 1 86 ? 19.956 -1.668 -12.910 1.00 91.19 86 GLU A C 1
ATOM 719 O O . GLU A 1 86 ? 21.065 -2.041 -12.523 1.00 91.19 86 GLU A O 1
ATOM 724 N N . GLY A 1 87 ? 19.364 -2.180 -13.995 1.00 76.06 87 GLY A N 1
ATOM 725 C CA . GLY A 1 87 ? 19.955 -3.194 -14.878 1.00 76.06 87 GLY A CA 1
ATOM 726 C C . GLY A 1 87 ? 20.606 -2.593 -16.112 1.00 76.06 87 GLY A C 1
ATOM 727 O O . GLY A 1 87 ? 21.788 -2.921 -16.355 1.00 76.06 87 GLY A O 1
#

Organism: NCBI:txid198484

pLDDT: mean 93.61, std 6.06, range [63.88, 98.12]